Protein AF-A0AAV8WQE8-F1 (afdb_monomer)

pLDDT: mean 79.18, std 15.24, range [40.0, 95.38]

Foldseek 3Di:
DPQDPDDPLQVVLQVCVLVVPDDDPPNDDPVSVVQSVQWDAAPQPPDRTTAHPRWDWDWDWDDDPNPDTWTKIGTGRDPVSVPPDDDPPDDDPDPPRIDTDDDD

Organism: NCBI:txid1586634

Solvent-accessible surface area (backbone atoms only — not comparable to full-atom values): 6718 Å² total; per-residue (Å²): 132,87,79,73,76,80,47,70,68,55,55,51,47,40,50,37,62,65,70,68,58,77,83,55,94,81,79,56,63,68,70,57,54,58,55,57,67,59,52,40,74,28,70,35,91,92,44,85,49,48,23,58,93,69,60,34,79,43,80,44,72,44,76,48,94,84,80,44,70,48,46,31,39,38,55,26,51,39,71,75,60,71,69,64,75,81,83,77,88,68,73,81,87,58,71,89,69,49,44,80,58,85,84,129

Sequence (104 aa):
MSHNPASLLELSARTIKLHDILPKPGEIPVTLIRYMDSAHRCLNPHCKGVYFDNRVEHIKFVDFCGKYRIPLLQYLCSLKCAVTREEVFDRPARSYMMKKVLLG

Mean predicted aligned error: 8.98 Å

Secondary structure (DSSP, 8-state):
---PPPPHHHHHHHHHHHTT--PPBTTB-HHHHHHHHT-EE-S-TT---EESS--EEEEEEEEETTTEEEEEEEEES-GGGT---S------S-GGG-EE----

Structure (mmCIF, N/CA/C/O backbone):
data_AF-A0AAV8WQE8-F1
#
_entry.id   AF-A0AAV8WQE8-F1
#
loop_
_atom_site.group_PDB
_atom_site.id
_atom_site.type_symbol
_atom_site.label_atom_id
_atom_site.label_alt_id
_atom_site.label_comp_id
_atom_site.label_asym_id
_atom_site.label_entity_id
_atom_site.label_seq_id
_atom_site.pdbx_PDB_ins_code
_atom_site.Cartn_x
_atom_site.Cartn_y
_atom_site.Cartn_z
_atom_site.occupancy
_atom_site.B_iso_or_equiv
_atom_site.auth_seq_id
_atom_site.auth_comp_id
_atom_site.auth_asym_id
_atom_site.auth_atom_id
_atom_site.pdbx_PDB_model_num
ATOM 1 N N . MET A 1 1 ? 17.587 6.231 -3.939 1.00 45.09 1 MET A N 1
ATOM 2 C CA . MET A 1 1 ? 16.333 6.276 -3.158 1.00 45.09 1 MET A CA 1
ATOM 3 C C . MET A 1 1 ? 16.419 5.186 -2.105 1.00 45.09 1 MET A C 1
ATOM 5 O O . MET A 1 1 ? 16.472 4.020 -2.471 1.00 45.09 1 MET A O 1
ATOM 9 N N . SER A 1 2 ? 16.558 5.548 -0.828 1.00 46.12 2 SER A N 1
ATOM 10 C CA . SER A 1 2 ? 16.559 4.563 0.260 1.00 46.12 2 SER A CA 1
ATOM 11 C C . SER A 1 2 ? 15.136 4.038 0.410 1.00 46.12 2 SER A C 1
ATOM 13 O O . SER A 1 2 ? 14.253 4.770 0.853 1.00 46.12 2 SER A O 1
ATOM 15 N N . HIS A 1 3 ? 14.881 2.810 -0.039 1.00 62.06 3 HIS A N 1
ATOM 16 C CA . HIS A 1 3 ? 13.598 2.166 0.206 1.00 62.06 3 HIS A CA 1
ATOM 17 C C . HIS A 1 3 ? 13.556 1.780 1.677 1.00 62.06 3 HIS A C 1
ATOM 19 O O . HIS A 1 3 ? 14.139 0.773 2.078 1.00 62.06 3 HIS A O 1
ATOM 25 N N . ASN A 1 4 ? 12.892 2.607 2.482 1.00 66.88 4 ASN A N 1
ATOM 26 C CA . ASN A 1 4 ? 12.640 2.260 3.869 1.00 66.88 4 ASN A CA 1
ATOM 27 C C . ASN A 1 4 ? 11.880 0.927 3.908 1.00 66.88 4 ASN A C 1
ATOM 29 O O 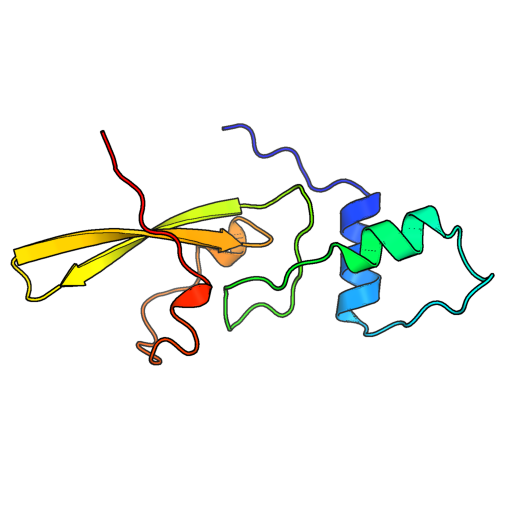. ASN A 1 4 ? 10.963 0.722 3.101 1.00 66.88 4 ASN A O 1
ATOM 33 N N . PRO A 1 5 ? 12.262 0.007 4.807 1.00 78.19 5 PRO A N 1
ATOM 34 C CA . PRO A 1 5 ? 11.532 -1.237 4.966 1.00 78.19 5 PRO A CA 1
ATOM 35 C C . PRO A 1 5 ? 10.067 -0.941 5.307 1.00 78.19 5 PRO A C 1
ATOM 37 O O . PRO A 1 5 ? 9.752 0.070 5.938 1.00 78.19 5 PRO A O 1
ATOM 40 N N . ALA A 1 6 ? 9.167 -1.825 4.871 1.00 84.88 6 ALA A N 1
ATOM 41 C CA . ALA A 1 6 ? 7.756 -1.727 5.225 1.00 84.88 6 ALA A CA 1
ATOM 42 C C . ALA A 1 6 ? 7.608 -1.719 6.752 1.00 84.88 6 ALA A C 1
ATOM 44 O O . ALA A 1 6 ? 8.281 -2.477 7.455 1.00 84.88 6 ALA A O 1
ATOM 45 N N . SER A 1 7 ? 6.731 -0.856 7.259 1.00 89.88 7 SER A N 1
ATOM 46 C CA . SER A 1 7 ? 6.474 -0.779 8.694 1.00 89.88 7 SER A CA 1
ATOM 47 C C . SER A 1 7 ? 5.778 -2.050 9.184 1.00 89.88 7 SER A C 1
ATOM 49 O O . SER A 1 7 ? 5.123 -2.758 8.415 1.00 89.88 7 SER A O 1
ATOM 51 N N . LEU A 1 8 ? 5.864 -2.328 10.487 1.00 92.88 8 LEU A N 1
ATOM 52 C CA . LEU A 1 8 ? 5.129 -3.442 11.092 1.00 92.88 8 LEU A CA 1
ATOM 53 C C . LEU A 1 8 ? 3.617 -3.327 10.837 1.00 92.88 8 LEU A C 1
ATOM 55 O O . LEU A 1 8 ? 2.961 -4.337 10.588 1.00 92.88 8 LEU A O 1
ATOM 59 N N . LEU A 1 9 ? 3.083 -2.100 10.842 1.00 93.00 9 LEU A N 1
ATOM 60 C CA . LEU A 1 9 ? 1.683 -1.814 10.525 1.00 93.00 9 LEU A CA 1
ATOM 61 C C . LEU A 1 9 ? 1.329 -2.291 9.110 1.00 93.00 9 LEU A C 1
ATOM 63 O O . LEU A 1 9 ? 0.367 -3.036 8.928 1.00 93.00 9 LEU A O 1
ATOM 67 N N . GLU A 1 10 ? 2.140 -1.914 8.122 1.00 91.31 10 GLU A N 1
ATOM 68 C CA . GLU A 1 10 ? 1.948 -2.322 6.732 1.00 91.31 10 GLU A CA 1
ATOM 69 C C . GLU A 1 10 ? 2.083 -3.842 6.558 1.00 91.31 10 GLU A C 1
ATOM 71 O O . GLU A 1 10 ? 1.257 -4.463 5.890 1.00 91.31 10 GLU A O 1
ATOM 76 N N . LEU A 1 11 ? 3.089 -4.465 7.179 1.00 91.25 11 LEU A N 1
ATOM 77 C CA . LEU A 1 11 ? 3.294 -5.918 7.119 1.00 91.25 11 LEU A CA 1
ATOM 78 C C . LEU A 1 11 ? 2.121 -6.696 7.737 1.00 91.25 11 LEU A C 1
ATOM 80 O O . LEU A 1 11 ? 1.670 -7.697 7.172 1.00 91.25 11 LEU A O 1
ATOM 84 N N . SER A 1 12 ? 1.590 -6.208 8.857 1.00 93.50 12 SER A N 1
ATOM 85 C CA . SER A 1 12 ? 0.434 -6.806 9.533 1.00 93.50 12 SER A CA 1
ATOM 86 C C . SER A 1 12 ? -0.820 -6.684 8.667 1.00 93.50 12 SER A C 1
ATOM 88 O O . SER A 1 12 ? -1.492 -7.679 8.399 1.00 93.50 12 SER A O 1
ATOM 90 N N . ALA A 1 13 ? -1.091 -5.489 8.134 1.00 93.19 13 ALA A N 1
ATOM 91 C CA . ALA A 1 13 ? -2.242 -5.242 7.268 1.00 93.19 13 ALA A CA 1
ATOM 92 C C . ALA A 1 13 ? -2.174 -6.036 5.950 1.00 93.19 13 ALA A C 1
ATOM 94 O O . ALA A 1 13 ? -3.186 -6.574 5.497 1.00 93.19 13 ALA A O 1
ATOM 95 N N . ARG A 1 14 ? -0.978 -6.178 5.356 1.00 92.25 14 ARG A N 1
ATOM 96 C CA . ARG A 1 14 ? -0.754 -7.052 4.191 1.00 92.25 14 ARG A CA 1
ATOM 97 C C . ARG A 1 14 ? -1.119 -8.496 4.507 1.00 92.25 14 ARG A C 1
ATOM 99 O O . ARG A 1 14 ? -1.799 -9.120 3.704 1.00 92.25 14 ARG A O 1
ATOM 106 N N . THR A 1 15 ? -0.696 -9.010 5.660 1.00 92.81 15 THR A N 1
ATOM 107 C CA . THR A 1 15 ? -1.008 -10.381 6.095 1.00 92.81 15 THR A CA 1
ATOM 108 C C . THR A 1 15 ? -2.517 -10.586 6.225 1.00 92.81 15 THR A C 1
ATOM 110 O O . THR A 1 15 ? -3.053 -11.530 5.652 1.00 92.81 15 THR A O 1
ATOM 113 N N . ILE A 1 16 ? -3.220 -9.658 6.881 1.00 93.50 16 ILE A N 1
ATOM 114 C CA . ILE A 1 16 ? -4.685 -9.700 7.026 1.00 93.50 16 ILE A CA 1
ATOM 115 C C . ILE A 1 16 ? -5.372 -9.744 5.652 1.00 93.50 16 ILE A C 1
ATOM 117 O O . ILE A 1 16 ? -6.185 -10.632 5.403 1.00 93.50 16 ILE A O 1
ATOM 121 N N . LYS A 1 17 ? -5.001 -8.843 4.728 1.00 91.38 17 LYS A N 1
ATOM 122 C CA . LYS A 1 17 ? -5.572 -8.801 3.368 1.00 91.38 17 LYS A CA 1
ATOM 123 C C . LYS A 1 17 ? -5.219 -10.034 2.528 1.00 91.38 17 LYS A C 1
ATOM 125 O O . LYS A 1 17 ? -6.040 -10.468 1.730 1.00 91.38 17 LYS A O 1
ATOM 130 N N . LEU A 1 18 ? -4.018 -10.593 2.683 1.00 90.88 18 LEU A N 1
ATOM 131 C CA . LEU A 1 18 ? -3.577 -11.786 1.947 1.00 90.88 18 LEU A CA 1
ATOM 132 C C . LEU A 1 18 ? -4.339 -13.047 2.360 1.00 90.88 18 LEU A C 1
ATOM 134 O O . LEU A 1 18 ? -4.591 -13.902 1.512 1.00 90.88 18 LEU A O 1
ATOM 138 N N . HIS A 1 19 ? -4.692 -13.154 3.640 1.00 91.94 19 HIS A N 1
ATOM 139 C CA . HIS A 1 19 ? -5.462 -14.271 4.189 1.00 91.94 19 HIS A CA 1
ATOM 140 C C . HIS A 1 19 ? -6.977 -14.027 4.189 1.00 91.94 19 HIS A C 1
ATOM 142 O O . HIS A 1 19 ? -7.711 -14.846 4.732 1.00 91.94 19 HIS A O 1
ATOM 148 N N . ASP A 1 20 ? -7.432 -12.925 3.584 1.00 89.94 20 ASP A N 1
ATOM 149 C CA . ASP A 1 20 ? -8.843 -12.527 3.503 1.00 89.94 20 AS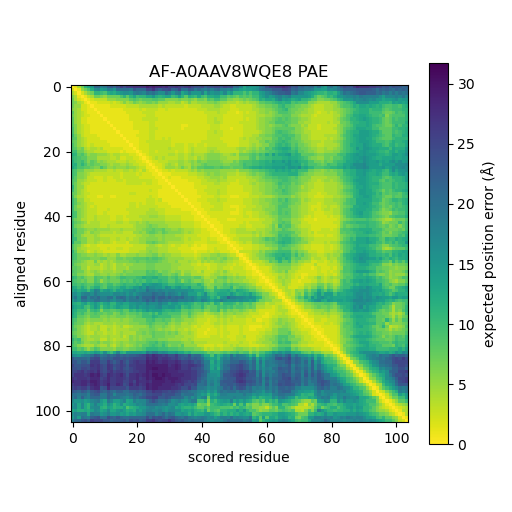P A CA 1
ATOM 150 C C . ASP A 1 20 ? -9.547 -12.503 4.873 1.00 89.94 20 ASP A C 1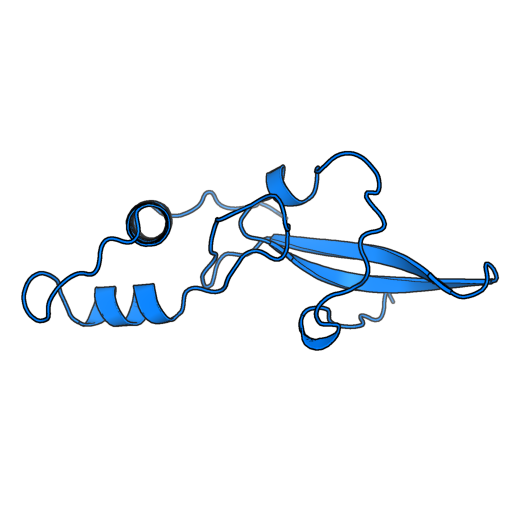
ATOM 152 O O . ASP A 1 20 ? -10.716 -12.853 5.027 1.00 89.94 20 ASP A O 1
ATOM 156 N N . ILE A 1 21 ? -8.803 -12.099 5.905 1.00 91.94 21 ILE A N 1
ATOM 157 C CA . ILE A 1 21 ? -9.337 -11.951 7.255 1.00 91.94 21 ILE A CA 1
ATOM 158 C C . ILE A 1 21 ? -10.119 -10.640 7.281 1.00 91.94 21 ILE A C 1
ATOM 160 O O . ILE A 1 21 ? -9.551 -9.575 7.035 1.00 91.94 21 ILE A O 1
ATOM 164 N N . LEU A 1 22 ? -11.414 -10.715 7.587 1.00 89.25 22 LEU A N 1
ATOM 165 C CA . LEU A 1 22 ? -12.301 -9.558 7.671 1.00 89.25 22 LEU A CA 1
ATOM 166 C C . LEU A 1 22 ? -12.561 -9.212 9.150 1.00 89.25 22 LEU A C 1
ATOM 168 O O . LEU A 1 22 ? -13.380 -9.882 9.783 1.00 89.25 22 LEU A O 1
ATOM 172 N N . PRO A 1 23 ? -11.881 -8.198 9.721 1.00 88.00 23 PRO A N 1
ATOM 173 C CA . PRO A 1 23 ? -12.103 -7.801 11.106 1.00 88.00 23 PRO A CA 1
ATOM 174 C C . PRO A 1 23 ? -13.516 -7.249 11.266 1.00 88.00 23 PRO A C 1
ATOM 176 O O . PRO A 1 23 ? -13.962 -6.420 10.463 1.00 88.00 23 PRO A O 1
ATOM 179 N N . LYS A 1 24 ? -14.221 -7.678 12.309 1.00 88.00 24 LYS A N 1
ATOM 180 C CA . LYS A 1 24 ? -15.560 -7.156 12.596 1.00 88.00 24 LYS A CA 1
ATOM 181 C C . LYS A 1 24 ? -15.474 -5.788 13.280 1.00 88.00 24 LYS A C 1
ATOM 183 O O . LYS A 1 24 ? -14.505 -5.509 13.996 1.00 88.00 24 LYS A O 1
ATOM 188 N N . PRO A 1 25 ? -16.499 -4.931 13.120 1.00 85.38 25 PRO A N 1
ATOM 189 C CA . PRO A 1 25 ? -16.600 -3.700 13.895 1.00 85.38 25 PRO A CA 1
ATOM 190 C C . PRO A 1 25 ? -16.504 -4.002 15.398 1.00 85.38 25 PRO A C 1
ATOM 192 O O . PRO A 1 25 ? -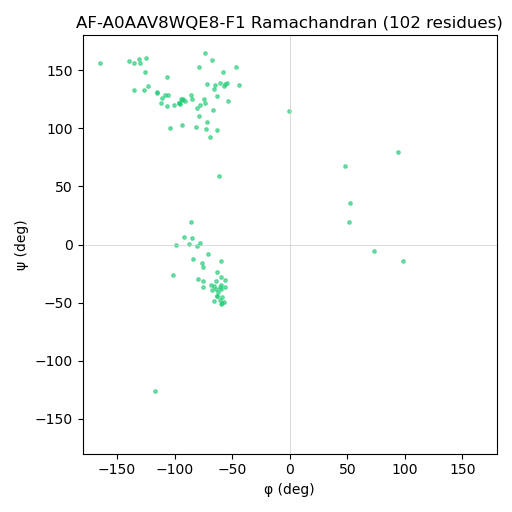17.272 -4.807 15.916 1.00 85.38 25 PRO A O 1
ATOM 195 N N . GLY A 1 26 ? -15.549 -3.371 16.085 1.00 89.62 26 GLY A N 1
ATOM 196 C CA . GLY A 1 26 ? -15.309 -3.556 17.521 1.00 89.62 26 GLY A CA 1
ATOM 197 C C . GLY A 1 26 ? -14.172 -4.519 17.889 1.00 89.62 26 GLY A C 1
ATOM 198 O O . GLY A 1 26 ? -13.708 -4.460 19.022 1.00 89.62 26 GLY A O 1
ATOM 199 N N . GLU A 1 27 ? -13.666 -5.343 16.962 1.00 92.38 27 GLU A N 1
ATOM 200 C CA . GLU A 1 27 ? -12.501 -6.215 17.228 1.00 92.38 27 GLU A CA 1
ATOM 201 C C . GLU A 1 27 ? -11.182 -5.435 17.241 1.00 92.38 27 GLU A C 1
ATOM 203 O O . GLU A 1 27 ? -10.245 -5.775 17.960 1.00 92.38 27 GLU A O 1
ATOM 208 N N . ILE A 1 28 ? -11.115 -4.372 16.439 1.00 93.00 28 ILE A N 1
ATOM 209 C CA . ILE A 1 28 ? -9.940 -3.517 16.295 1.00 93.00 28 ILE A CA 1
ATOM 210 C C . ILE A 1 28 ? -10.345 -2.040 16.215 1.00 93.00 28 ILE A C 1
ATOM 212 O O . ILE A 1 28 ? -11.474 -1.722 15.825 1.00 93.00 28 ILE A O 1
ATOM 216 N N . PRO A 1 29 ? -9.423 -1.112 16.527 1.00 95.38 29 PRO A N 1
ATOM 217 C CA . PRO A 1 29 ? -9.654 0.313 16.342 1.00 95.38 29 PRO A CA 1
ATOM 218 C C . PRO A 1 29 ? -10.071 0.671 14.909 1.00 95.38 29 PRO A C 1
ATOM 220 O O . PRO A 1 29 ? -9.468 0.218 13.934 1.00 95.38 29 PRO A O 1
ATOM 223 N N . VAL A 1 30 ? -11.045 1.579 14.779 1.00 93.31 30 VAL A N 1
ATOM 224 C CA . VAL A 1 30 ? -11.546 2.090 13.484 1.00 93.31 30 VAL A CA 1
ATOM 225 C C . VAL A 1 30 ? -10.427 2.693 12.629 1.00 93.31 30 VAL A C 1
ATOM 227 O O . VAL A 1 30 ? -10.460 2.626 11.402 1.00 93.31 30 VAL A O 1
ATOM 230 N N . THR A 1 31 ? -9.396 3.250 13.264 1.00 94.12 31 THR A N 1
ATOM 231 C CA . THR A 1 31 ? -8.211 3.776 12.578 1.00 94.12 31 THR A CA 1
ATOM 232 C C . THR A 1 31 ? -7.473 2.703 11.776 1.00 94.12 31 THR A C 1
ATOM 234 O O . THR A 1 31 ? -7.013 2.997 10.675 1.00 94.12 31 THR A O 1
ATOM 237 N N . LEU A 1 32 ? -7.408 1.465 12.278 1.00 93.44 32 LEU A N 1
ATOM 238 C CA . LEU A 1 32 ? -6.791 0.336 11.578 1.00 93.44 32 LEU A CA 1
ATOM 239 C C . LEU A 1 32 ? -7.673 -0.181 10.442 1.00 93.44 32 LEU A C 1
ATOM 241 O O . LEU A 1 32 ? -7.143 -0.532 9.392 1.00 93.44 32 LEU A O 1
ATOM 245 N N . ILE A 1 33 ? -8.998 -0.177 10.617 1.00 92.56 33 ILE A N 1
ATOM 246 C CA . ILE A 1 33 ? -9.950 -0.505 9.541 1.00 92.56 33 ILE A CA 1
ATOM 247 C C . ILE A 1 33 ? -9.759 0.471 8.377 1.00 92.56 33 ILE A C 1
ATOM 249 O O . ILE A 1 33 ? -9.480 0.054 7.257 1.00 92.56 33 ILE A O 1
ATOM 253 N N . ARG A 1 34 ? -9.769 1.779 8.664 1.00 92.56 34 ARG A N 1
ATOM 254 C CA . ARG A 1 34 ? -9.552 2.818 7.649 1.00 92.56 34 ARG A CA 1
ATOM 255 C C . ARG A 1 34 ? -8.189 2.701 6.967 1.00 92.56 34 ARG A C 1
ATOM 257 O O . ARG A 1 34 ? -8.092 2.933 5.767 1.00 92.56 34 ARG A O 1
ATOM 264 N N . TYR A 1 35 ? -7.144 2.348 7.717 1.00 93.75 35 TYR A N 1
ATOM 265 C CA . TYR A 1 35 ? -5.830 2.074 7.137 1.00 93.75 35 TYR A CA 1
ATOM 266 C C . TYR A 1 35 ? -5.873 0.861 6.198 1.00 93.75 35 TYR A C 1
ATOM 268 O O . TYR A 1 35 ? -5.354 0.921 5.094 1.00 93.75 35 TYR A O 1
ATOM 276 N N . MET A 1 36 ? -6.537 -0.227 6.587 1.00 92.06 36 MET A N 1
ATOM 277 C CA . MET A 1 36 ? -6.695 -1.407 5.732 1.00 92.06 36 MET A CA 1
ATOM 278 C C . MET A 1 36 ? -7.507 -1.133 4.463 1.00 92.06 36 MET A C 1
ATOM 280 O O . MET A 1 36 ? -7.252 -1.762 3.434 1.00 92.06 36 MET A O 1
ATOM 284 N N . ASP A 1 37 ? -8.459 -0.208 4.517 1.00 91.44 37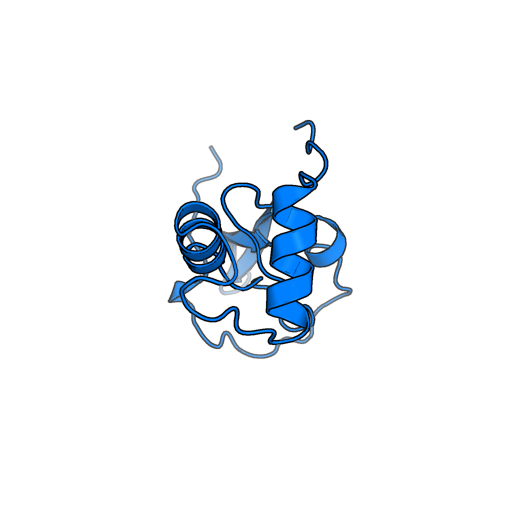 ASP A N 1
ATOM 285 C CA . ASP A 1 37 ? -9.283 0.176 3.370 1.00 91.44 37 ASP A CA 1
ATOM 286 C C . ASP A 1 37 ? -8.547 1.061 2.356 1.00 91.44 37 ASP A C 1
ATOM 288 O O . ASP A 1 37 ? -8.932 1.084 1.188 1.00 91.44 37 ASP A O 1
ATOM 292 N N . SER A 1 38 ? -7.444 1.719 2.739 1.00 93.06 38 SER A N 1
ATOM 293 C CA . SER A 1 38 ? -6.584 2.442 1.787 1.00 93.06 38 SER A CA 1
ATOM 294 C C . SER A 1 38 ? -5.647 1.528 0.984 1.00 93.06 38 SER A C 1
ATOM 296 O O . SER A 1 38 ? -4.862 2.004 0.164 1.00 93.06 38 SER A O 1
ATOM 298 N N . ALA A 1 39 ? -5.719 0.208 1.190 1.00 92.31 39 ALA A N 1
ATOM 299 C CA . ALA A 1 39 ? -4.912 -0.760 0.461 1.00 92.31 39 ALA A CA 1
ATOM 300 C C . ALA A 1 39 ? -5.225 -0.760 -1.047 1.00 92.31 39 ALA A C 1
ATOM 302 O O . ALA A 1 39 ? -6.357 -0.992 -1.476 1.00 92.31 39 ALA A O 1
ATOM 303 N N . HIS A 1 40 ? -4.186 -0.637 -1.869 1.00 90.56 40 HIS A N 1
ATOM 304 C CA . HIS A 1 40 ? -4.251 -0.800 -3.318 1.00 90.56 40 HIS A CA 1
ATOM 305 C C . HIS A 1 40 ? -3.609 -2.119 -3.756 1.00 90.56 40 HIS A C 1
ATOM 307 O O . HIS A 1 40 ? -2.608 -2.567 -3.196 1.00 90.56 40 HIS A O 1
ATOM 313 N N . ARG A 1 41 ? -4.169 -2.759 -4.788 1.00 89.06 41 ARG A N 1
ATOM 314 C CA . ARG A 1 41 ? -3.632 -4.019 -5.326 1.00 89.06 41 ARG A CA 1
ATOM 315 C C . ARG A 1 41 ? -2.332 -3.784 -6.087 1.00 89.06 41 ARG A C 1
ATOM 317 O O . ARG A 1 41 ? -2.229 -2.843 -6.872 1.00 89.06 41 ARG A O 1
ATOM 324 N N . CYS A 1 42 ? -1.364 -4.676 -5.893 1.00 89.56 42 CYS A N 1
ATOM 325 C CA . CYS A 1 42 ? -0.137 -4.683 -6.680 1.00 89.56 42 CYS A CA 1
ATOM 326 C C . CYS A 1 42 ? -0.448 -4.895 -8.170 1.00 89.56 42 CYS A C 1
ATOM 328 O O . CYS A 1 42 ? -1.270 -5.737 -8.524 1.00 89.56 42 CYS A O 1
ATOM 330 N N . LEU A 1 43 ? 0.245 -4.165 -9.049 1.00 87.31 43 LEU A N 1
ATOM 331 C CA . LEU A 1 43 ? 0.088 -4.303 -10.502 1.00 87.31 43 LEU A CA 1
ATOM 332 C C . LEU A 1 43 ? 0.857 -5.483 -11.104 1.00 87.31 43 LEU A C 1
ATOM 334 O O . LEU A 1 43 ? 0.834 -5.664 -12.319 1.00 87.31 43 LEU A O 1
ATOM 338 N N . ASN A 1 44 ? 1.595 -6.245 -10.298 1.00 84.94 44 ASN A N 1
ATOM 339 C CA . ASN A 1 44 ? 2.218 -7.475 -10.765 1.00 84.94 44 ASN A CA 1
ATOM 340 C C . ASN A 1 44 ? 1.163 -8.599 -1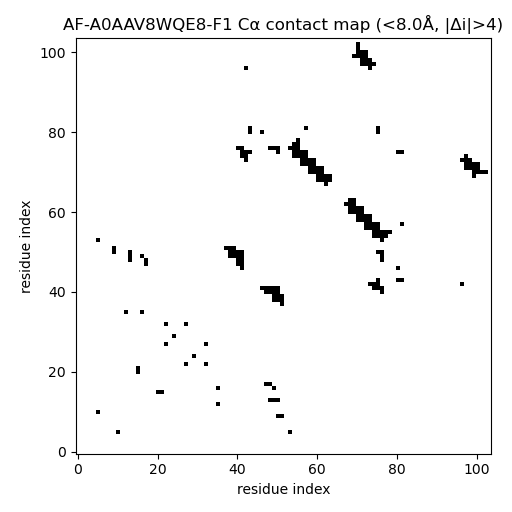0.765 1.00 84.94 44 ASN A C 1
ATOM 342 O O . ASN A 1 44 ? 0.693 -8.950 -9.683 1.00 84.94 44 ASN A O 1
ATOM 346 N N . PRO A 1 45 ? 0.822 -9.196 -11.924 1.00 81.81 45 PRO A N 1
ATOM 347 C CA . PRO A 1 45 ? -0.209 -10.234 -12.017 1.00 81.81 45 PRO A CA 1
ATOM 348 C C . PRO A 1 45 ? 0.134 -11.511 -11.234 1.00 81.81 45 PRO A C 1
ATOM 350 O O . PRO A 1 45 ? -0.762 -12.235 -10.811 1.00 81.81 45 PRO A O 1
ATOM 353 N N . HIS A 1 46 ? 1.418 -11.767 -10.977 1.00 84.56 46 HIS A N 1
ATOM 354 C CA . HIS A 1 46 ? 1.884 -12.894 -10.165 1.00 84.56 46 HIS A CA 1
ATOM 355 C C . HIS A 1 46 ? 1.953 -12.564 -8.667 1.00 84.56 46 HIS A C 1
ATOM 357 O O . HIS A 1 46 ? 2.338 -13.409 -7.859 1.00 84.56 46 HIS A O 1
ATOM 363 N N . CYS A 1 47 ? 1.587 -11.342 -8.271 1.00 86.50 47 CYS A N 1
ATOM 364 C CA . CYS A 1 47 ? 1.576 -10.913 -6.885 1.00 86.50 47 CYS A CA 1
ATOM 365 C C . CYS A 1 47 ? 0.142 -10.684 -6.401 1.00 86.50 47 CYS A C 1
ATOM 367 O O . CYS A 1 47 ? -0.571 -9.822 -6.901 1.00 86.50 47 CYS A O 1
ATOM 369 N N . LYS A 1 48 ? -0.253 -11.396 -5.343 1.00 85.38 48 LYS A N 1
ATOM 370 C CA . LYS A 1 48 ? -1.524 -11.160 -4.634 1.00 85.38 48 LYS A CA 1
ATOM 371 C C . LYS A 1 48 ? -1.421 -10.065 -3.562 1.00 85.38 48 LYS A C 1
ATOM 373 O O . LYS A 1 48 ? -2.346 -9.868 -2.785 1.00 85.38 48 LYS A O 1
ATOM 378 N N . GLY A 1 49 ? -0.275 -9.391 -3.483 1.00 89.06 49 GLY A N 1
ATOM 379 C CA . GLY A 1 49 ? 0.015 -8.391 -2.466 1.00 89.06 49 GLY A CA 1
ATOM 380 C C . GLY A 1 49 ? -0.725 -7.072 -2.676 1.00 89.06 49 GLY A C 1
ATOM 381 O O . GLY A 1 49 ? -1.224 -6.758 -3.759 1.00 89.06 49 GLY A O 1
ATOM 382 N N . VAL A 1 50 ? -0.725 -6.269 -1.617 1.00 91.88 50 VAL A N 1
ATOM 383 C CA . VAL A 1 50 ? -1.251 -4.902 -1.600 1.00 91.88 50 VAL A CA 1
ATOM 384 C C . VAL A 1 50 ? -0.183 -3.924 -1.119 1.00 91.88 50 VAL A C 1
ATOM 386 O O . VAL A 1 50 ? 0.805 -4.327 -0.499 1.00 91.88 50 VAL A O 1
ATOM 389 N N . TYR A 1 51 ? -0.370 -2.648 -1.425 1.00 90.69 51 TYR A N 1
ATOM 390 C CA . TYR A 1 51 ? 0.448 -1.541 -0.940 1.00 90.69 51 TYR A CA 1
ATOM 391 C C . TYR A 1 51 ? -0.443 -0.423 -0.395 1.00 90.69 51 TYR A C 1
ATOM 393 O O . TYR A 1 51 ? -1.623 -0.358 -0.734 1.00 90.69 51 TYR A O 1
ATOM 401 N N . PHE A 1 52 ? 0.126 0.436 0.446 1.00 90.44 52 PHE A N 1
ATOM 402 C CA . PHE A 1 52 ? -0.567 1.575 1.058 1.00 90.44 52 PHE A CA 1
ATOM 403 C C . PHE A 1 52 ? 0.102 2.873 0.586 1.00 90.44 52 PHE A C 1
ATOM 405 O O . PHE A 1 52 ? 0.300 3.070 -0.612 1.00 90.44 52 PHE A O 1
ATOM 412 N N . ASP A 1 53 ? 0.529 3.736 1.505 1.00 84.31 53 ASP A N 1
ATOM 413 C CA . ASP A 1 53 ? 1.309 4.926 1.156 1.00 84.31 53 ASP A CA 1
ATOM 414 C C . ASP A 1 53 ? 2.700 4.550 0.621 1.00 84.31 53 ASP A C 1
ATOM 416 O O . ASP A 1 53 ? 3.180 5.124 -0.361 1.00 84.31 53 ASP A O 1
ATOM 420 N N . ASN A 1 54 ? 3.318 3.526 1.221 1.00 80.19 54 ASN A N 1
ATOM 421 C CA . ASN A 1 54 ? 4.599 2.986 0.788 1.00 80.19 54 ASN A CA 1
ATOM 422 C C . ASN A 1 54 ? 4.410 2.064 -0.424 1.00 80.19 54 ASN A C 1
ATOM 424 O O . ASN A 1 54 ? 3.870 0.960 -0.334 1.00 80.19 54 ASN A O 1
ATOM 428 N N . ARG A 1 55 ? 4.898 2.517 -1.579 1.00 86.06 55 ARG A N 1
ATOM 429 C CA . ARG A 1 55 ? 4.838 1.792 -2.851 1.00 86.06 55 ARG A CA 1
ATOM 430 C C . ARG A 1 55 ? 6.175 1.859 -3.568 1.00 86.06 55 ARG A C 1
ATOM 432 O O . ARG A 1 55 ? 6.966 2.777 -3.370 1.00 86.06 55 ARG A O 1
ATOM 439 N N . VAL A 1 56 ? 6.409 0.881 -4.426 1.00 85.44 56 VAL A N 1
ATOM 440 C CA . VAL A 1 56 ? 7.531 0.883 -5.358 1.00 85.44 56 VAL A CA 1
ATOM 441 C C . VAL A 1 56 ? 7.032 1.402 -6.690 1.00 85.44 56 VAL A C 1
ATOM 443 O O . VAL A 1 56 ? 6.109 0.843 -7.276 1.00 85.44 56 VAL A O 1
ATOM 446 N N . GLU A 1 57 ? 7.644 2.479 -7.155 1.00 86.50 57 GLU A N 1
ATOM 447 C CA . GLU A 1 57 ? 7.378 3.059 -8.461 1.00 86.50 57 GLU A CA 1
ATOM 448 C C . GLU A 1 57 ? 8.423 2.525 -9.440 1.00 86.50 57 GLU A C 1
ATOM 450 O O . GLU A 1 57 ? 9.625 2.649 -9.207 1.00 86.50 57 GLU A O 1
ATOM 455 N N . HIS A 1 58 ? 7.972 1.874 -10.506 1.00 84.06 58 HIS A N 1
ATOM 456 C CA . HIS A 1 58 ? 8.841 1.257 -11.502 1.00 84.06 58 HIS A CA 1
ATOM 457 C C . HIS A 1 58 ? 8.472 1.749 -12.898 1.00 84.06 58 HIS A C 1
ATOM 459 O O . HIS A 1 58 ? 7.297 1.757 -13.260 1.00 84.06 58 HIS A O 1
ATOM 465 N N . ILE A 1 59 ? 9.466 2.138 -13.694 1.00 84.12 59 ILE A N 1
ATOM 466 C CA . ILE A 1 59 ? 9.246 2.604 -15.065 1.00 84.12 59 ILE A CA 1
ATOM 467 C C . ILE A 1 59 ? 9.391 1.418 -16.016 1.00 84.12 59 ILE A C 1
ATOM 469 O O . ILE A 1 59 ? 10.414 0.738 -16.030 1.00 84.12 59 ILE A O 1
ATOM 473 N N . LYS A 1 60 ? 8.363 1.176 -16.827 1.00 79.00 60 LYS A N 1
ATOM 474 C CA . LYS A 1 60 ? 8.384 0.223 -17.937 1.00 79.00 60 LYS A CA 1
ATOM 475 C C . LYS A 1 60 ? 8.384 0.978 -19.252 1.00 79.00 60 LYS A C 1
ATOM 477 O O . LYS A 1 60 ? 7.526 1.824 -19.478 1.00 79.00 60 LYS A O 1
ATOM 482 N N . PHE A 1 61 ? 9.322 0.648 -20.126 1.00 80.31 61 PHE A N 1
ATOM 483 C CA . PHE A 1 61 ? 9.342 1.168 -21.485 1.00 80.31 61 PHE A CA 1
ATOM 484 C C . PHE A 1 61 ? 8.573 0.210 -22.381 1.00 80.31 61 PHE A C 1
ATOM 486 O O . PHE A 1 61 ? 8.883 -0.977 -22.422 1.00 80.31 61 PHE A O 1
ATOM 493 N N . VAL A 1 62 ? 7.560 0.724 -23.070 1.00 76.25 62 VAL A N 1
ATOM 494 C CA . VAL A 1 62 ? 6.792 -0.046 -24.052 1.00 76.25 62 VAL A CA 1
ATOM 495 C C . VAL A 1 62 ? 7.109 0.499 -25.437 1.00 76.25 62 VAL A C 1
ATOM 497 O O . VAL A 1 62 ? 6.995 1.706 -25.666 1.00 76.25 62 VAL A O 1
ATOM 500 N N . ASP A 1 63 ? 7.521 -0.387 -26.342 1.00 78.50 63 ASP A N 1
ATOM 501 C CA . ASP A 1 63 ? 7.774 -0.059 -27.743 1.00 78.50 63 ASP A CA 1
ATOM 502 C C . ASP A 1 63 ? 6.442 0.144 -28.487 1.00 78.50 63 ASP A C 1
ATOM 504 O O . ASP A 1 63 ? 5.599 -0.751 -28.561 1.00 78.50 63 ASP A O 1
ATOM 508 N N . PHE A 1 64 ? 6.256 1.330 -29.065 1.00 71.19 64 PHE A N 1
ATOM 509 C CA . PHE A 1 64 ? 5.191 1.626 -30.018 1.00 71.19 64 PHE A CA 1
ATOM 510 C C . PHE A 1 64 ? 5.811 1.726 -31.412 1.00 71.19 64 PHE A C 1
ATOM 512 O O . PHE A 1 64 ? 6.698 2.547 -31.646 1.00 71.19 64 PHE A O 1
ATOM 519 N N . CYS A 1 65 ? 5.357 0.852 -32.320 1.00 75.94 65 CYS A N 1
ATOM 520 C CA . CYS A 1 65 ? 5.764 0.759 -33.732 1.00 75.94 65 CYS A CA 1
ATOM 521 C C . CYS A 1 65 ? 7.283 0.690 -34.012 1.00 75.94 65 CYS A C 1
ATOM 523 O O . CYS A 1 65 ? 7.710 0.965 -35.130 1.00 75.94 65 CYS A O 1
ATOM 525 N N . GLY A 1 66 ? 8.104 0.329 -33.018 1.00 70.44 66 GLY A N 1
ATOM 526 C CA . GLY A 1 66 ? 9.561 0.180 -33.145 1.00 70.44 66 GLY A CA 1
ATOM 527 C C . GLY A 1 66 ? 10.349 1.491 -33.264 1.00 70.44 66 GLY A C 1
ATOM 528 O O . GLY A 1 66 ? 11.575 1.462 -33.252 1.00 70.44 66 GLY A O 1
ATOM 529 N N . LYS A 1 67 ? 9.670 2.643 -33.357 1.00 75.81 67 LYS A N 1
ATOM 530 C CA . LYS A 1 67 ? 10.309 3.963 -33.477 1.00 75.81 67 LYS A CA 1
ATOM 531 C C . LYS A 1 67 ? 10.328 4.739 -32.159 1.00 75.81 67 LYS A C 1
ATOM 533 O O . LYS A 1 67 ? 11.206 5.577 -31.967 1.00 75.81 67 LYS A O 1
ATOM 538 N N . TYR A 1 68 ? 9.382 4.474 -31.255 1.00 74.31 68 TYR A N 1
ATOM 539 C CA . TYR A 1 68 ? 9.239 5.226 -30.008 1.00 74.31 68 TYR A CA 1
ATOM 540 C C . TYR A 1 68 ? 9.009 4.306 -28.809 1.00 74.31 68 TYR A C 1
ATOM 542 O O . TYR A 1 68 ? 8.128 3.448 -28.833 1.00 74.31 68 TYR A O 1
ATOM 550 N N . ARG A 1 69 ? 9.753 4.551 -27.726 1.00 78.06 69 ARG A N 1
ATOM 551 C CA . ARG A 1 69 ? 9.532 3.933 -26.413 1.00 78.06 69 ARG A CA 1
ATOM 552 C C . ARG A 1 69 ? 8.800 4.900 -25.510 1.00 78.06 69 ARG A C 1
ATOM 554 O O . ARG A 1 69 ? 9.313 5.978 -25.222 1.00 78.06 69 ARG A O 1
ATOM 561 N N . ILE A 1 70 ? 7.618 4.510 -25.045 1.00 80.38 70 ILE A N 1
ATOM 562 C CA . ILE A 1 70 ? 6.859 5.308 -24.082 1.00 80.38 70 ILE A CA 1
ATOM 563 C C . ILE A 1 70 ? 7.157 4.783 -22.673 1.00 80.38 70 ILE A C 1
ATOM 565 O O . ILE A 1 70 ? 6.880 3.609 -22.405 1.00 80.38 70 ILE A O 1
ATOM 569 N N . PRO A 1 71 ? 7.691 5.618 -21.761 1.00 83.25 71 PRO A N 1
ATOM 570 C CA . PRO A 1 71 ? 7.835 5.248 -20.362 1.00 83.25 71 PRO A CA 1
ATOM 571 C C . PRO A 1 71 ? 6.473 5.291 -19.655 1.00 83.25 71 PRO A C 1
ATOM 573 O O . PRO A 1 71 ? 5.759 6.300 -19.656 1.00 83.25 71 PRO A O 1
ATOM 576 N N . LEU A 1 72 ? 6.118 4.176 -19.029 1.00 81.25 72 LEU A N 1
ATOM 577 C CA . LEU A 1 72 ? 4.924 4.002 -18.216 1.00 81.25 72 LEU A CA 1
ATOM 578 C C . LEU A 1 72 ? 5.326 3.735 -16.769 1.00 81.25 72 LEU A C 1
ATOM 580 O O . LEU A 1 72 ? 6.151 2.866 -16.495 1.00 81.25 72 LEU A O 1
ATOM 584 N N . LEU A 1 73 ? 4.717 4.460 -15.838 1.00 83.25 73 LEU A N 1
ATOM 585 C CA . LEU A 1 73 ? 4.916 4.261 -14.410 1.00 83.25 73 LEU A CA 1
ATOM 586 C C . LEU A 1 73 ? 3.977 3.172 -13.887 1.00 83.25 73 LEU A C 1
ATOM 588 O O . LEU A 1 73 ? 2.760 3.232 -14.092 1.00 83.25 73 LEU A O 1
ATOM 592 N N . GLN A 1 74 ? 4.554 2.207 -13.179 1.00 83.06 74 GLN A N 1
ATOM 593 C CA . GLN A 1 74 ? 3.869 1.106 -12.517 1.00 83.06 74 GLN A CA 1
ATOM 594 C C . GLN A 1 74 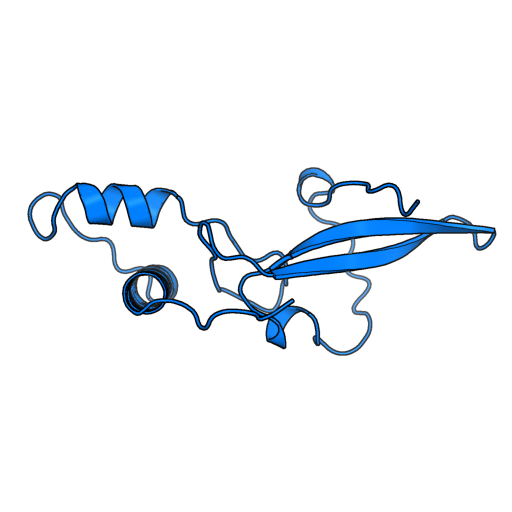? 4.037 1.221 -10.997 1.00 83.06 74 GLN A C 1
ATOM 596 O O . GLN A 1 74 ? 5.153 1.343 -10.497 1.00 83.06 74 GLN A O 1
ATOM 601 N N . TYR A 1 75 ? 2.929 1.123 -10.264 1.00 86.94 75 TYR A N 1
ATOM 602 C CA . TYR A 1 75 ? 2.904 1.070 -8.804 1.00 86.94 75 TYR A CA 1
ATOM 603 C C . TYR A 1 75 ? 2.882 -0.382 -8.305 1.00 86.94 75 TYR A C 1
ATOM 605 O O . TYR A 1 75 ? 2.044 -1.190 -8.706 1.00 86.94 75 TYR A O 1
ATOM 613 N N . LEU A 1 76 ? 3.828 -0.737 -7.443 1.00 87.56 76 LEU A N 1
ATOM 614 C CA . LEU A 1 76 ? 4.077 -2.100 -6.977 1.00 87.56 76 LEU A CA 1
ATOM 615 C C . LEU A 1 76 ? 4.171 -2.149 -5.451 1.00 87.56 76 LEU A C 1
ATOM 617 O O . LEU A 1 76 ? 4.538 -1.173 -4.803 1.00 87.56 76 LEU A O 1
ATOM 621 N N . CYS A 1 77 ? 3.912 -3.317 -4.860 1.00 88.38 77 CYS A N 1
ATOM 622 C CA . CYS A 1 77 ? 4.012 -3.497 -3.408 1.00 88.38 77 CYS A CA 1
ATOM 623 C C . CYS A 1 77 ? 5.428 -3.805 -2.894 1.00 88.38 77 CYS A C 1
ATOM 625 O O . CYS A 1 77 ? 5.661 -3.805 -1.683 1.00 88.38 77 CYS A O 1
ATOM 627 N N . SER A 1 78 ? 6.380 -4.125 -3.774 1.00 86.19 78 SER A N 1
ATOM 628 C CA . SER A 1 78 ? 7.764 -4.451 -3.409 1.00 86.19 78 SER A CA 1
ATOM 629 C C . SER A 1 78 ? 8.679 -4.407 -4.632 1.00 86.19 78 SER A C 1
ATOM 631 O O . SER A 1 78 ? 8.230 -4.662 -5.748 1.00 86.19 78 SER A O 1
ATOM 633 N N . LEU A 1 79 ? 9.980 -4.192 -4.414 1.00 83.19 79 LEU A N 1
ATOM 634 C CA . LEU A 1 79 ? 11.008 -4.284 -5.455 1.00 83.19 79 LEU A CA 1
ATOM 635 C C . LEU A 1 79 ? 11.058 -5.678 -6.081 1.00 83.19 79 LEU A C 1
ATOM 637 O O . LEU A 1 79 ? 11.229 -5.799 -7.287 1.00 83.19 79 LEU A O 1
ATOM 641 N N . LYS A 1 80 ? 10.807 -6.737 -5.300 1.00 84.00 80 LYS A N 1
ATOM 642 C CA . LYS A 1 80 ? 10.746 -8.113 -5.822 1.00 84.00 80 LYS A CA 1
ATOM 643 C C . LYS A 1 80 ? 9.659 -8.277 -6.890 1.00 84.00 80 LYS A C 1
ATOM 645 O O . LYS A 1 80 ? 9.799 -9.098 -7.787 1.00 84.00 80 LYS A O 1
ATOM 650 N N . CYS A 1 81 ? 8.595 -7.471 -6.820 1.00 84.75 81 CYS A N 1
ATOM 651 C CA . CYS A 1 81 ? 7.522 -7.486 -7.812 1.00 84.75 81 CYS A CA 1
ATOM 652 C C . CYS A 1 81 ? 7.907 -6.800 -9.126 1.00 84.75 81 CYS A C 1
ATOM 654 O O . CYS A 1 81 ? 7.203 -7.009 -10.109 1.00 84.75 81 CYS A O 1
ATOM 656 N N . ALA A 1 82 ? 8.981 -6.006 -9.155 1.00 79.88 82 ALA A N 1
ATOM 657 C CA . ALA A 1 82 ? 9.506 -5.420 -10.385 1.00 79.88 82 ALA A CA 1
ATOM 658 C C . ALA A 1 82 ? 10.348 -6.431 -11.182 1.00 79.88 82 ALA A C 1
ATOM 660 O O . ALA A 1 82 ? 10.351 -6.393 -12.405 1.00 79.88 82 ALA A O 1
ATOM 661 N N . VAL A 1 83 ? 11.001 -7.377 -10.496 1.00 72.62 83 VAL A N 1
ATOM 662 C CA . VAL A 1 83 ? 11.977 -8.325 -11.074 1.00 72.62 83 VAL A CA 1
ATOM 663 C C . VAL A 1 83 ? 11.308 -9.576 -11.667 1.00 72.62 83 VAL A C 1
ATOM 665 O O . VAL A 1 83 ? 11.941 -10.614 -11.825 1.00 72.62 83 VAL A O 1
ATOM 668 N N . THR A 1 84 ? 10.006 -9.546 -11.972 1.00 60.66 84 THR A N 1
ATOM 669 C CA . THR A 1 84 ? 9.375 -10.730 -12.581 1.00 60.66 84 THR A CA 1
ATOM 670 C C . THR A 1 84 ? 9.957 -10.940 -13.974 1.00 60.66 84 THR A C 1
ATOM 672 O O . THR A 1 84 ? 9.839 -10.066 -14.828 1.00 60.66 84 THR A O 1
ATOM 675 N N . ARG A 1 85 ? 10.646 -12.080 -14.123 1.00 50.91 85 ARG A N 1
ATOM 676 C CA . ARG A 1 85 ? 11.309 -12.559 -15.338 1.00 50.91 85 ARG A CA 1
ATOM 677 C C . ARG A 1 85 ? 10.410 -12.370 -16.562 1.00 50.91 85 ARG A C 1
ATOM 679 O O . ARG A 1 85 ? 9.211 -12.612 -16.481 1.00 50.91 85 ARG A O 1
ATOM 686 N N . GLU A 1 86 ? 11.060 -11.904 -17.622 1.00 50.81 86 GLU A N 1
ATOM 687 C CA . GLU A 1 86 ? 10.640 -11.721 -19.014 1.00 50.81 86 GLU A CA 1
ATOM 688 C C . GLU A 1 86 ? 9.204 -12.147 -19.375 1.00 50.81 86 GLU A C 1
ATOM 690 O O . GLU A 1 86 ? 8.839 -13.318 -19.360 1.00 50.81 86 GLU A O 1
ATOM 695 N N . GLU A 1 87 ? 8.423 -11.132 -19.753 1.00 52.09 87 GLU A N 1
ATOM 696 C CA . GLU A 1 87 ? 7.538 -11.147 -20.923 1.00 52.09 87 GLU A CA 1
ATOM 697 C C . GLU A 1 87 ? 6.622 -12.365 -21.105 1.00 52.09 87 GLU A C 1
ATOM 699 O O . GLU A 1 87 ? 6.659 -13.054 -22.120 1.00 52.09 87 GLU A O 1
ATOM 704 N N . VAL A 1 88 ? 5.648 -12.533 -20.210 1.00 44.84 88 VAL A N 1
ATOM 705 C CA . VAL A 1 88 ? 4.341 -12.973 -20.708 1.00 44.84 88 VAL A CA 1
ATOM 706 C C . VAL A 1 88 ? 3.651 -11.715 -21.226 1.00 44.84 88 VAL A C 1
ATOM 708 O O . VAL A 1 88 ? 3.166 -10.896 -20.443 1.00 44.84 88 VAL A O 1
ATOM 711 N N . PHE A 1 89 ? 3.668 -11.532 -22.550 1.00 45.50 89 PHE A N 1
ATOM 712 C CA . PHE A 1 89 ? 2.817 -10.600 -23.300 1.00 45.50 89 PHE A CA 1
ATOM 713 C C . PHE A 1 89 ? 1.338 -10.985 -23.119 1.00 45.50 89 PHE A C 1
ATOM 715 O O . PHE A 1 89 ? 0.637 -11.293 -24.081 1.00 45.50 89 PHE A O 1
ATOM 722 N N . ASP A 1 90 ? 0.842 -11.005 -21.884 1.00 40.00 90 ASP A N 1
ATOM 723 C CA . ASP A 1 90 ? -0.590 -11.054 -21.662 1.00 40.00 90 ASP A CA 1
ATOM 724 C C . ASP A 1 90 ? -1.108 -9.620 -21.716 1.00 40.00 90 ASP A C 1
ATOM 726 O O . ASP A 1 90 ? -0.570 -8.701 -21.090 1.00 40.00 90 ASP A O 1
ATOM 730 N N . ARG A 1 91 ? -2.092 -9.423 -22.589 1.00 46.28 91 ARG A N 1
ATOM 731 C CA . ARG A 1 91 ? -2.649 -8.124 -22.983 1.00 46.28 91 ARG A CA 1
ATOM 732 C C . ARG A 1 91 ? -2.934 -7.245 -21.762 1.00 46.28 91 ARG A C 1
ATOM 734 O O . ARG A 1 91 ? -3.283 -7.766 -20.704 1.00 46.28 91 ARG A O 1
ATOM 741 N N . PRO A 1 92 ? -2.905 -5.905 -21.892 1.00 44.44 92 PRO A N 1
ATOM 742 C CA . PRO A 1 92 ? -3.250 -5.039 -20.780 1.00 44.44 92 PRO A CA 1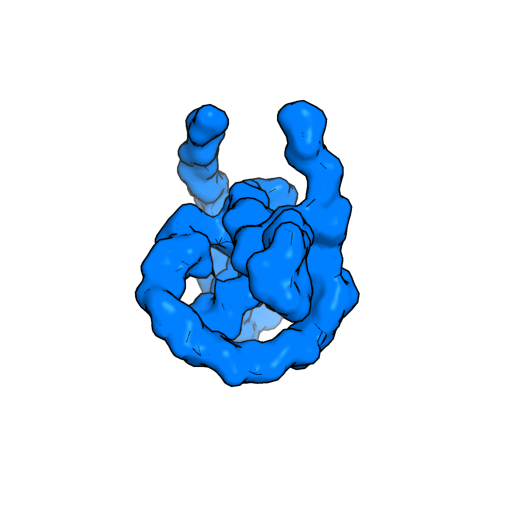
ATOM 743 C C . PRO A 1 92 ? -4.746 -5.170 -20.492 1.00 44.44 92 PRO A C 1
ATOM 745 O O . PRO A 1 92 ? -5.578 -4.429 -21.019 1.00 44.44 92 PRO A O 1
ATOM 748 N N . ALA A 1 93 ? -5.100 -6.074 -19.585 1.00 46.53 93 ALA A N 1
ATOM 749 C CA . ALA A 1 93 ? -6.258 -5.860 -18.754 1.00 46.53 93 ALA A CA 1
ATOM 750 C C . ALA A 1 93 ? -5.936 -4.606 -17.930 1.00 46.53 93 ALA A C 1
ATOM 752 O O . ALA A 1 93 ? -5.254 -4.684 -16.913 1.00 46.53 93 ALA A O 1
ATOM 753 N N . ARG A 1 94 ? -6.467 -3.464 -18.397 1.00 48.75 94 ARG A N 1
ATOM 754 C CA . ARG A 1 94 ? -6.648 -2.191 -17.671 1.00 48.75 94 ARG A CA 1
ATOM 755 C C . ARG A 1 94 ? -5.514 -1.165 -17.827 1.00 48.75 94 ARG A C 1
ATOM 757 O O . ARG A 1 94 ? -4.729 -0.922 -16.915 1.00 48.75 94 ARG A O 1
ATOM 764 N N . SER A 1 95 ? -5.517 -0.439 -18.953 1.00 49.81 95 SER A N 1
ATOM 765 C CA . SER A 1 95 ? -4.653 0.741 -19.172 1.00 49.81 95 SER A CA 1
ATOM 766 C C . SER A 1 95 ? -4.861 1.872 -18.152 1.00 49.81 95 SER A C 1
ATOM 768 O O . SER A 1 95 ? -4.022 2.760 -18.060 1.00 49.81 95 SER A O 1
ATOM 770 N N . TYR A 1 96 ? -5.942 1.844 -17.361 1.00 52.91 96 TYR A N 1
ATOM 771 C CA . TYR A 1 96 ? -6.191 2.821 -16.297 1.00 52.91 96 TYR A CA 1
ATOM 772 C C . TYR A 1 96 ? -5.243 2.675 -15.094 1.00 52.91 96 TYR A C 1
ATOM 774 O O . TYR A 1 96 ? -5.259 3.513 -14.198 1.00 52.91 96 TYR A O 1
ATOM 782 N N . MET A 1 97 ? -4.431 1.614 -15.050 1.00 57.94 97 MET A N 1
ATOM 783 C CA . MET A 1 97 ? -3.535 1.326 -13.928 1.00 57.94 97 MET A CA 1
ATOM 784 C C . MET A 1 97 ? -2.083 1.776 -14.164 1.00 57.94 97 MET A C 1
ATOM 786 O O . MET A 1 97 ? -1.249 1.609 -13.278 1.00 57.94 97 MET A O 1
ATOM 790 N N . MET A 1 98 ? -1.763 2.353 -15.328 1.00 65.25 98 MET A N 1
ATOM 791 C CA . MET A 1 98 ? -0.425 2.865 -15.647 1.00 65.25 98 MET A CA 1
ATOM 792 C C . MET A 1 98 ? -0.479 4.344 -16.029 1.00 65.25 98 MET A C 1
ATOM 794 O O . MET A 1 98 ? -1.347 4.768 -16.792 1.00 65.25 98 MET A O 1
AT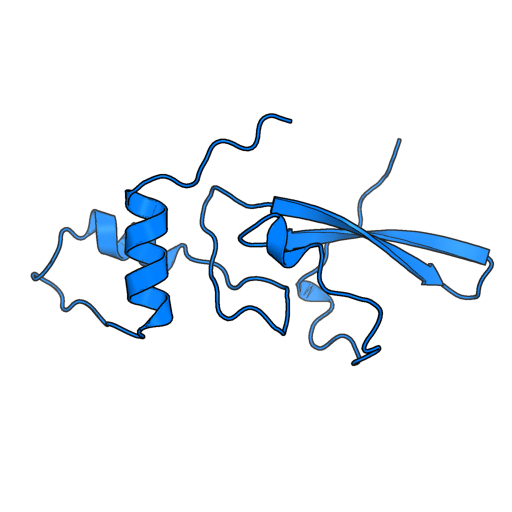OM 798 N N . LYS A 1 99 ? 0.466 5.136 -15.513 1.00 68.56 99 LYS A N 1
ATOM 799 C CA . LYS A 1 99 ? 0.541 6.582 -15.769 1.00 68.56 99 LYS A CA 1
ATOM 800 C C . LYS A 1 99 ? 1.687 6.882 -16.734 1.00 68.56 99 LYS A C 1
ATOM 802 O O . LYS A 1 99 ? 2.812 6.452 -16.500 1.00 68.56 99 LYS A O 1
ATOM 807 N N . LYS A 1 100 ? 1.419 7.632 -17.807 1.00 73.62 100 LYS A N 1
ATOM 808 C CA . LYS A 1 100 ? 2.481 8.176 -18.671 1.00 73.62 100 LYS A CA 1
ATOM 809 C C . LYS A 1 100 ? 3.321 9.169 -17.870 1.00 73.62 100 LYS A C 1
ATOM 811 O O . LYS A 1 100 ? 2.763 9.988 -17.139 1.00 73.62 100 LYS A O 1
ATOM 816 N N . VAL A 1 101 ? 4.636 9.110 -18.026 1.00 76.94 101 VAL A N 1
ATOM 817 C CA . VAL A 1 101 ? 5.573 10.036 -17.377 1.00 76.94 101 VAL A CA 1
ATOM 818 C C . VAL A 1 101 ? 6.476 10.681 -18.420 1.00 76.94 101 VAL A C 1
ATOM 820 O O . VAL A 1 101 ? 6.767 10.076 -19.446 1.00 76.94 101 VAL A O 1
ATOM 823 N N . LEU A 1 102 ? 6.890 11.924 -18.180 1.00 72.19 102 LEU A N 1
ATOM 824 C CA . LEU A 1 102 ? 7.925 12.583 -18.973 1.00 72.19 102 LEU A CA 1
ATOM 825 C C . LEU A 1 102 ? 9.258 12.348 -18.264 1.00 72.19 102 LEU A C 1
ATOM 827 O O . LEU A 1 102 ? 9.379 12.645 -17.077 1.00 72.19 102 LEU A O 1
ATOM 831 N N . LEU A 1 103 ? 10.226 11.781 -18.975 1.00 64.38 103 LEU A N 1
ATOM 832 C CA . LEU A 1 103 ? 11.611 11.723 -18.523 1.00 64.38 103 LEU A CA 1
ATOM 833 C C . LEU A 1 103 ? 12.284 12.953 -19.130 1.00 64.38 103 LEU A C 1
ATOM 835 O O . LEU A 1 103 ? 12.458 13.001 -20.346 1.00 64.38 103 LEU A O 1
ATOM 839 N N . GLY A 1 104 ? 12.485 13.980 -18.304 1.00 52.97 104 GLY A N 1
ATOM 840 C CA . GLY A 1 104 ? 13.251 15.172 -18.673 1.00 52.97 104 GLY A CA 1
ATOM 841 C C . GLY A 1 104 ? 14.734 14.871 -18.798 1.00 52.97 104 GLY A C 1
ATOM 842 O O . GLY A 1 104 ? 15.188 13.908 -18.137 1.00 52.97 104 GLY A O 1
#

Nearest PDB structures (foldseek):
  7shl-assembly1_L  TM=6.708E-01  e=1.624E-03  Xenopus laevis
  3ths-assembly1_D  TM=3.809E-01  e=5.541E+00  Rattus norvegicus
  3e3j-assembly2_C  TM=3.235E-01  e=8.067E+00  Escherichia phage T7

Radius of gyration: 16.43 Å; Cα contacts (8 Å, |Δi|>4): 109; chains: 1; bounding box: 33×29×51 Å